Protein AF-A0A8T8SKS8-F1 (afdb_monomer_lite)

Organism: NCBI:txid43049

Foldseek 3Di:
DDDDDDPWDKDKDKDWADDPDDDDIKIKIFIATPNDTPDIDIDDDDDPPPPPPPDDDDDDPPPPPPDPDDDD

Structure (mmCIF, N/CA/C/O backbone):
data_AF-A0A8T8SKS8-F1
#
_entry.id   AF-A0A8T8SKS8-F1
#
loop_
_atom_site.group_PDB
_atom_site.id
_atom_site.type_symbol
_atom_site.label_atom_id
_atom_site.label_alt_id
_atom_site.label_comp_id
_atom_site.label_asym_id
_atom_site.label_entity_id
_atom_site.label_seq_id
_atom_site.pdbx_PDB_ins_code
_atom_site.Cartn_x
_atom_site.Cartn_y
_atom_site.Cartn_z
_atom_site.occupancy
_atom_site.B_iso_or_equiv
_atom_site.auth_seq_id
_atom_site.auth_comp_id
_atom_site.auth_asym_id
_atom_site.auth_atom_id
_atom_site.pdbx_PDB_model_num
ATOM 1 N N . MET A 1 1 ? 27.400 -5.613 -35.852 1.00 53.03 1 MET A N 1
ATOM 2 C CA . MET A 1 1 ? 26.573 -4.819 -34.918 1.00 53.03 1 MET A CA 1
ATOM 3 C C . MET A 1 1 ? 25.756 -5.801 -34.099 1.00 53.03 1 MET A C 1
ATOM 5 O O . MET A 1 1 ? 24.947 -6.500 -34.689 1.00 53.03 1 MET A O 1
ATOM 9 N N . SER A 1 2 ? 26.018 -5.916 -32.797 1.00 40.91 2 SER A N 1
ATOM 10 C CA . SER A 1 2 ? 25.208 -6.747 -31.896 1.00 40.91 2 SER A CA 1
ATOM 11 C C . SER A 1 2 ? 24.306 -5.838 -31.076 1.00 40.91 2 SER A C 1
ATOM 13 O O . SER A 1 2 ? 24.793 -4.925 -30.412 1.00 40.91 2 SER A O 1
ATOM 15 N N . THR A 1 3 ? 23.001 -6.073 -31.145 1.00 48.56 3 THR A N 1
ATOM 16 C CA . THR A 1 3 ? 22.004 -5.356 -30.349 1.00 48.56 3 THR A CA 1
ATOM 17 C C . THR A 1 3 ? 21.938 -6.003 -28.971 1.00 48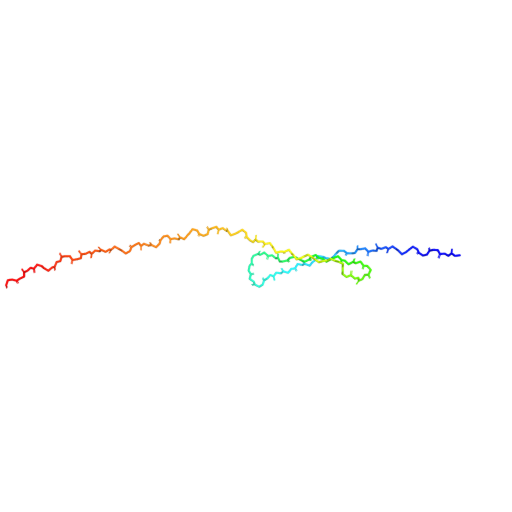.56 3 THR A C 1
ATOM 19 O O . THR A 1 3 ? 21.550 -7.163 -28.853 1.00 48.56 3 THR A O 1
ATOM 22 N N . ILE A 1 4 ? 22.339 -5.276 -27.928 1.00 56.84 4 ILE A N 1
ATOM 23 C CA . ILE A 1 4 ? 22.156 -5.722 -26.543 1.00 56.84 4 ILE A CA 1
ATOM 24 C C . ILE A 1 4 ? 20.699 -5.446 -26.168 1.00 56.84 4 ILE A C 1
ATOM 26 O O . ILE A 1 4 ? 20.278 -4.293 -26.106 1.00 56.84 4 ILE A O 1
ATOM 30 N N . LEU A 1 5 ? 19.923 -6.506 -25.945 1.00 55.81 5 LEU A N 1
ATOM 31 C CA . LEU A 1 5 ? 18.580 -6.404 -25.384 1.00 55.81 5 LEU A CA 1
ATOM 32 C C . LEU A 1 5 ? 18.715 -6.213 -23.872 1.00 55.81 5 LEU A C 1
ATOM 34 O O . LEU A 1 5 ? 19.037 -7.151 -23.146 1.00 55.81 5 LEU A O 1
ATOM 38 N N . VAL A 1 6 ? 18.508 -4.986 -23.399 1.00 63.38 6 VAL A N 1
ATOM 39 C CA . VAL A 1 6 ? 18.381 -4.715 -21.965 1.00 63.38 6 VAL A CA 1
ATOM 40 C C . VAL A 1 6 ? 16.960 -5.099 -21.561 1.00 63.38 6 VAL A C 1
ATOM 42 O O . VAL A 1 6 ? 16.008 -4.412 -21.925 1.00 63.38 6 VAL A O 1
ATOM 45 N N . SER A 1 7 ? 16.798 -6.212 -20.843 1.00 62.03 7 SER A N 1
ATOM 46 C CA . SER A 1 7 ? 15.522 -6.529 -20.194 1.00 62.03 7 SER A CA 1
ATOM 47 C C . SER A 1 7 ? 15.235 -5.484 -19.119 1.00 62.03 7 SER A C 1
ATOM 49 O O . SER A 1 7 ? 15.995 -5.351 -18.159 1.00 62.03 7 SER A O 1
ATOM 51 N N . SER A 1 8 ? 14.135 -4.747 -19.265 1.00 62.97 8 SER A N 1
ATOM 52 C CA . SER A 1 8 ? 13.627 -3.865 -18.216 1.00 62.97 8 SER A CA 1
ATOM 53 C C . SER A 1 8 ? 13.031 -4.704 -17.088 1.00 62.97 8 SER A C 1
ATOM 55 O O . SER A 1 8 ? 11.877 -5.121 -17.157 1.00 62.97 8 SER A O 1
ATOM 57 N N . ASN A 1 9 ? 13.818 -4.959 -16.044 1.00 68.19 9 ASN A N 1
ATOM 58 C CA . ASN A 1 9 ? 13.306 -5.543 -14.810 1.00 68.19 9 ASN A CA 1
ATOM 59 C C . ASN A 1 9 ? 12.628 -4.437 -13.989 1.00 68.19 9 ASN A C 1
ATOM 61 O O . ASN A 1 9 ? 13.292 -3.519 -13.502 1.00 68.19 9 ASN A O 1
ATOM 65 N N . SER A 1 10 ? 11.304 -4.518 -13.857 1.00 72.06 10 SER A N 1
ATOM 66 C CA . SER A 1 10 ? 10.564 -3.786 -12.830 1.00 72.06 10 SER A CA 1
ATOM 67 C C . SER A 1 10 ? 10.397 -4.683 -11.607 1.00 72.06 10 SER A C 1
ATOM 69 O O . SER A 1 10 ? 9.827 -5.770 -11.716 1.00 72.06 10 SER A O 1
ATOM 71 N N . GLU A 1 11 ? 10.872 -4.227 -10.457 1.00 84.56 11 GLU A N 1
ATOM 72 C CA . GLU A 1 11 ? 10.743 -4.912 -9.175 1.00 84.56 11 GLU A CA 1
ATOM 73 C C . GLU A 1 11 ? 9.717 -4.198 -8.305 1.00 84.56 11 GLU A C 1
ATOM 75 O O . GLU A 1 11 ? 9.696 -2.970 -8.228 1.00 84.56 11 GLU A O 1
ATOM 80 N N . ARG A 1 12 ? 8.891 -4.976 -7.608 1.00 87.81 12 ARG A N 1
ATOM 81 C CA . ARG A 1 12 ? 7.954 -4.454 -6.620 1.00 87.81 12 ARG A CA 1
ATOM 82 C C . ARG A 1 12 ? 8.372 -4.899 -5.228 1.00 87.81 12 ARG A C 1
ATOM 84 O O . ARG A 1 12 ? 8.567 -6.090 -4.991 1.00 87.81 12 ARG A O 1
ATOM 91 N N . GLN A 1 13 ? 8.482 -3.943 -4.313 1.00 87.38 13 GLN A N 1
ATOM 92 C CA . GLN A 1 13 ? 8.793 -4.178 -2.906 1.00 87.38 13 GLN A CA 1
ATOM 93 C C . GLN A 1 13 ? 7.621 -3.727 -2.030 1.00 87.38 13 GLN A C 1
ATOM 95 O O . GLN A 1 13 ? 7.114 -2.614 -2.174 1.00 87.38 13 GLN A O 1
ATOM 100 N N . ASP A 1 14 ? 7.195 -4.590 -1.109 1.00 91.56 14 ASP A N 1
ATOM 101 C CA . ASP A 1 14 ? 6.136 -4.298 -0.144 1.00 91.56 14 ASP A CA 1
ATOM 102 C C . ASP A 1 14 ? 6.721 -4.281 1.278 1.00 91.56 14 ASP A C 1
ATOM 104 O O . ASP A 1 14 ? 7.280 -5.269 1.755 1.00 91.56 14 ASP A O 1
ATOM 108 N N . PHE A 1 15 ? 6.553 -3.161 1.979 1.00 90.19 15 PHE A N 1
ATOM 109 C CA . PHE A 1 15 ? 6.959 -2.971 3.369 1.00 90.19 15 PHE A CA 1
ATOM 110 C C . PHE A 1 15 ? 5.734 -2.949 4.282 1.00 90.19 15 PHE A C 1
ATOM 112 O O . PHE A 1 15 ? 4.691 -2.377 3.945 1.00 90.19 15 PHE A O 1
ATOM 119 N N . GLN A 1 16 ? 5.870 -3.534 5.471 1.00 91.38 16 GLN A N 1
ATOM 120 C CA . GLN A 1 16 ? 4.849 -3.504 6.513 1.00 91.38 16 GLN A CA 1
ATOM 121 C C . GLN A 1 16 ? 5.452 -3.010 7.827 1.00 91.38 16 GLN A C 1
ATOM 123 O O . GLN A 1 16 ? 6.506 -3.479 8.247 1.00 91.38 16 GLN A O 1
ATOM 128 N N . GLY A 1 17 ? 4.758 -2.077 8.480 1.00 88.25 17 GLY A N 1
ATOM 129 C CA . GLY A 1 17 ? 5.153 -1.529 9.774 1.00 88.25 17 GLY A CA 1
ATOM 130 C C . GLY A 1 17 ? 3.997 -1.540 10.766 1.00 88.25 17 GLY A C 1
ATOM 131 O O . GLY A 1 17 ? 2.861 -1.212 10.416 1.00 88.25 17 GLY A O 1
ATOM 132 N N . TRP A 1 18 ? 4.290 -1.901 12.014 1.00 88.62 18 TRP A N 1
ATOM 133 C CA . TRP A 1 18 ? 3.340 -1.791 13.116 1.00 88.62 18 TRP A CA 1
ATOM 134 C C . TRP A 1 18 ? 3.488 -0.424 13.786 1.00 88.62 18 TRP A C 1
ATOM 136 O O . TRP A 1 18 ? 4.596 -0.072 14.194 1.00 88.62 18 TRP A O 1
ATOM 146 N N . PRO A 1 19 ? 2.410 0.368 13.898 1.00 83.31 19 PRO A N 1
ATOM 147 C CA . PRO A 1 19 ? 2.470 1.614 14.644 1.00 83.31 19 PRO A CA 1
ATOM 148 C C . PRO A 1 19 ? 2.582 1.329 16.148 1.00 83.31 19 PRO A C 1
ATOM 150 O O . PRO A 1 19 ? 2.048 0.339 16.645 1.00 83.31 19 PRO A O 1
ATOM 153 N N . THR A 1 20 ? 3.213 2.239 16.893 1.00 86.19 20 THR A N 1
ATOM 154 C CA . THR A 1 20 ? 3.312 2.158 18.364 1.00 86.19 20 THR A CA 1
ATOM 155 C C . THR A 1 20 ? 1.939 2.193 19.051 1.00 86.19 20 THR A C 1
ATOM 157 O O . THR A 1 20 ? 1.796 1.748 20.185 1.00 86.19 20 THR A O 1
ATOM 160 N N . SER A 1 21 ? 0.914 2.720 18.371 1.00 79.44 21 SER A N 1
ATOM 161 C CA . SER A 1 21 ? -0.473 2.768 18.836 1.00 79.44 21 SER A CA 1
ATOM 162 C C . SER A 1 21 ? -1.438 2.460 17.688 1.00 79.44 21 SER A C 1
ATOM 164 O O . SER A 1 21 ? -1.229 2.900 16.558 1.00 79.44 21 SER A O 1
ATOM 166 N N . GLY A 1 22 ? -2.511 1.722 17.984 1.00 74.38 22 GLY A N 1
ATOM 167 C CA . GLY A 1 22 ? -3.483 1.234 17.002 1.00 74.38 22 GLY A CA 1
ATOM 168 C C . GLY A 1 22 ? -3.380 -0.273 16.759 1.00 74.38 22 GLY A C 1
ATOM 169 O O . GLY A 1 22 ? -2.421 -0.924 17.152 1.00 74.38 22 GLY A O 1
ATOM 170 N N . LYS A 1 23 ? -4.419 -0.848 16.143 1.00 74.56 23 LYS A N 1
ATOM 171 C CA . LYS A 1 23 ? -4.534 -2.304 15.920 1.00 74.56 23 LYS A CA 1
ATOM 172 C C . LYS A 1 23 ? -4.204 -2.741 14.495 1.00 74.56 23 LYS A C 1
ATOM 174 O O . LYS A 1 23 ? -4.300 -3.926 14.197 1.00 74.56 23 LYS A O 1
ATOM 179 N N . VAL A 1 24 ? -3.881 -1.801 13.605 1.00 84.06 24 VAL A N 1
ATOM 180 C CA . VAL A 1 24 ? -3.782 -2.089 12.174 1.00 84.06 24 VAL A CA 1
ATOM 181 C C . VAL A 1 24 ? -2.424 -1.645 11.626 1.00 84.06 24 VAL A C 1
ATOM 183 O O . VAL A 1 24 ? -2.041 -0.495 11.848 1.00 84.06 24 VAL A O 1
ATOM 186 N N . PRO A 1 25 ? -1.689 -2.532 10.930 1.00 86.44 25 PRO A N 1
ATOM 187 C CA . PRO A 1 25 ? -0.385 -2.207 10.370 1.00 86.44 25 PRO A CA 1
ATOM 188 C C . PRO A 1 25 ? -0.496 -1.277 9.157 1.00 86.44 25 PRO A C 1
ATOM 190 O O . PRO A 1 25 ? -1.448 -1.351 8.375 1.00 86.44 25 PRO A O 1
ATOM 193 N N . LEU A 1 26 ? 0.522 -0.441 8.973 1.00 88.19 26 LEU A N 1
ATOM 194 C CA . LEU A 1 26 ? 0.712 0.377 7.778 1.00 88.19 26 LEU A CA 1
ATOM 195 C C . LEU A 1 26 ? 1.417 -0.452 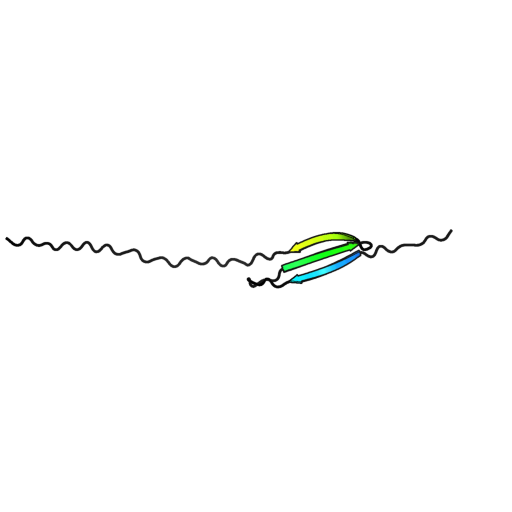6.702 1.00 88.19 26 LEU A C 1
ATOM 197 O O . LEU A 1 26 ? 2.297 -1.260 7.015 1.00 88.19 26 LEU A O 1
ATOM 201 N N . ARG A 1 27 ? 1.044 -0.249 5.435 1.00 90.44 27 ARG A N 1
ATOM 202 C CA . ARG A 1 27 ? 1.698 -0.912 4.296 1.00 90.44 27 ARG A CA 1
ATOM 203 C C . ARG A 1 27 ? 2.194 0.124 3.295 1.00 90.44 27 ARG A C 1
ATOM 205 O O . ARG A 1 27 ? 1.466 1.065 2.984 1.00 90.44 27 ARG A O 1
ATOM 212 N N . LEU A 1 28 ? 3.402 -0.066 2.780 1.00 91.06 28 LEU A N 1
ATOM 213 C CA . LEU A 1 28 ? 4.011 0.768 1.747 1.00 91.06 28 LEU A CA 1
ATOM 214 C C . LEU A 1 28 ? 4.413 -0.124 0.572 1.00 91.06 28 LEU A C 1
ATOM 216 O O . LEU A 1 28 ? 5.193 -1.050 0.757 1.00 91.06 28 LEU A O 1
ATOM 220 N N . ALA A 1 29 ? 3.893 0.165 -0.617 1.00 92.38 29 ALA A N 1
ATOM 221 C CA . ALA A 1 29 ? 4.321 -0.477 -1.857 1.00 92.38 29 ALA A CA 1
ATOM 222 C C . ALA A 1 29 ? 5.233 0.475 -2.639 1.00 92.38 29 ALA A C 1
ATOM 224 O O . ALA A 1 29 ? 4.925 1.668 -2.746 1.00 92.38 29 ALA A O 1
ATOM 225 N N . VAL A 1 30 ? 6.334 -0.052 -3.170 1.00 91.62 30 VAL A N 1
ATOM 226 C CA . VAL A 1 30 ? 7.339 0.681 -3.946 1.00 91.62 30 VAL A CA 1
ATOM 227 C C . VAL A 1 30 ? 7.609 -0.083 -5.239 1.00 91.62 30 VAL A C 1
ATOM 229 O O . VAL A 1 30 ? 7.972 -1.258 -5.185 1.00 91.62 30 VAL A O 1
ATOM 232 N N . ASP A 1 31 ? 7.460 0.584 -6.382 1.00 90.44 31 ASP A N 1
ATOM 233 C CA . ASP A 1 31 ? 7.846 0.035 -7.685 1.00 90.44 31 ASP A CA 1
ATOM 234 C C . ASP A 1 31 ? 9.168 0.655 -8.138 1.00 90.44 31 ASP A C 1
ATOM 236 O O . ASP A 1 31 ? 9.309 1.881 -8.237 1.00 90.44 31 ASP A O 1
ATOM 240 N N . ILE A 1 32 ? 10.134 -0.206 -8.435 1.00 88.25 32 ILE A N 1
ATOM 241 C CA . ILE A 1 32 ? 11.490 0.146 -8.838 1.00 88.25 32 ILE A CA 1
ATOM 242 C C . ILE A 1 32 ? 11.692 -0.307 -10.283 1.00 88.25 32 ILE A C 1
ATOM 244 O O . ILE A 1 32 ? 11.471 -1.466 -10.621 1.00 88.25 32 ILE A O 1
ATOM 248 N N . SER A 1 33 ? 12.140 0.600 -11.143 1.00 87.69 33 SER A N 1
ATOM 249 C CA . SER A 1 33 ? 12.503 0.311 -12.529 1.00 87.69 33 SER A CA 1
ATOM 250 C C . SER A 1 33 ? 13.908 0.833 -12.784 1.00 87.69 33 SER A C 1
ATOM 252 O O . SER A 1 33 ? 14.185 2.008 -12.550 1.00 87.69 33 SER A O 1
ATOM 254 N N . HIS A 1 34 ? 14.810 -0.041 -13.234 1.00 85.31 34 HIS A N 1
ATOM 255 C CA . HIS A 1 34 ? 16.217 0.299 -13.500 1.00 85.31 34 HIS A CA 1
ATOM 256 C C . HIS A 1 34 ? 16.942 0.928 -12.293 1.00 85.31 34 HIS A C 1
ATOM 258 O O . HIS A 1 34 ? 17.735 1.852 -12.444 1.00 85.31 34 HIS A O 1
ATOM 264 N N . GLY A 1 35 ? 16.639 0.460 -11.077 1.00 80.81 35 GLY A N 1
ATOM 265 C CA . GLY A 1 35 ? 17.213 1.006 -9.840 1.00 80.81 35 GLY A CA 1
ATOM 266 C C . GLY A 1 35 ? 16.613 2.343 -9.388 1.00 80.81 35 GLY A C 1
ATOM 267 O O . GLY A 1 35 ? 17.017 2.871 -8.355 1.00 80.81 35 GLY A O 1
ATOM 268 N N . HIS A 1 36 ? 15.624 2.875 -10.112 1.00 84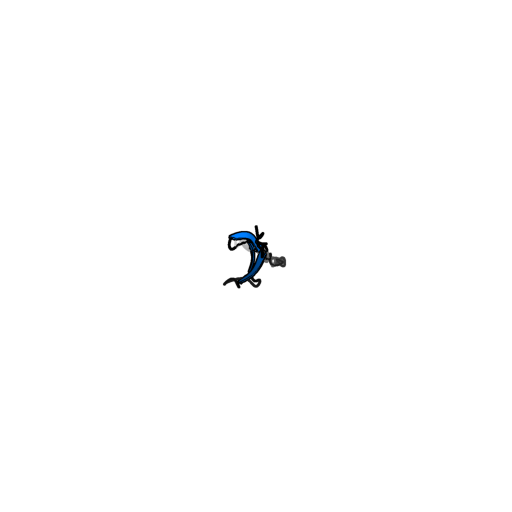.62 36 HIS A N 1
ATOM 269 C CA . HIS A 1 36 ? 14.904 4.090 -9.746 1.00 84.62 36 HIS A CA 1
ATOM 270 C C . HIS A 1 36 ? 13.518 3.768 -9.204 1.00 84.62 36 HIS A C 1
ATOM 272 O O . HIS A 1 36 ? 12.772 2.993 -9.798 1.00 84.62 36 HIS A O 1
ATOM 278 N N . ILE A 1 37 ? 13.139 4.415 -8.103 1.00 88.00 37 ILE A N 1
ATOM 279 C CA . ILE A 1 37 ? 11.760 4.371 -7.616 1.00 88.00 37 ILE A CA 1
ATOM 280 C C . ILE A 1 37 ? 10.884 5.140 -8.606 1.00 88.00 37 ILE A C 1
ATOM 282 O O . ILE A 1 37 ? 11.093 6.327 -8.845 1.00 88.00 37 ILE A O 1
ATOM 286 N N . THR A 1 38 ? 9.901 4.452 -9.169 1.00 90.50 38 THR A N 1
ATOM 287 C CA . THR A 1 38 ? 8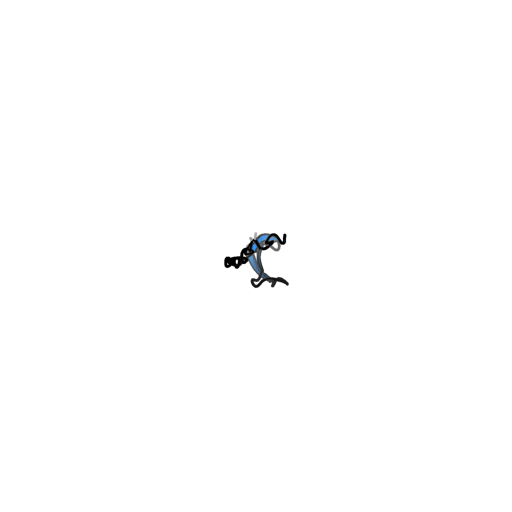.960 5.003 -10.153 1.00 90.50 38 THR A CA 1
ATOM 288 C C . THR A 1 38 ? 7.606 5.328 -9.543 1.00 90.50 38 THR A C 1
ATOM 290 O O . THR A 1 38 ? 6.952 6.279 -9.967 1.00 90.50 38 THR A O 1
ATOM 293 N N . TYR A 1 39 ? 7.195 4.575 -8.522 1.00 89.19 39 TYR A N 1
ATOM 294 C CA . TYR A 1 39 ? 5.913 4.759 -7.860 1.00 89.19 39 TYR A CA 1
ATOM 295 C C . TYR A 1 39 ? 5.985 4.350 -6.389 1.00 89.19 39 TYR A C 1
ATOM 297 O O . TYR A 1 39 ? 6.677 3.398 -6.024 1.00 89.19 39 TYR A O 1
ATOM 305 N N . THR A 1 40 ? 5.251 5.071 -5.540 1.00 90.00 40 THR A N 1
ATOM 306 C CA . THR A 1 40 ? 5.067 4.733 -4.127 1.00 90.00 40 THR A CA 1
ATOM 307 C C . THR A 1 40 ? 3.600 4.864 -3.734 1.00 90.00 40 THR A C 1
ATOM 309 O O . THR A 1 40 ? 2.909 5.810 -4.119 1.00 90.00 40 THR A O 1
ATOM 312 N N . ARG A 1 41 ? 3.108 3.909 -2.939 1.00 90.56 41 ARG A N 1
ATOM 313 C CA . ARG A 1 41 ? 1.738 3.922 -2.414 1.00 90.56 41 ARG A CA 1
ATOM 314 C C . ARG A 1 41 ? 1.715 3.567 -0.939 1.00 90.56 41 ARG A C 1
ATOM 316 O O . ARG A 1 41 ? 1.963 2.421 -0.567 1.00 90.56 41 ARG A O 1
ATOM 323 N N . LEU A 1 42 ? 1.357 4.545 -0.109 1.00 88.56 42 LEU A N 1
ATOM 324 C CA . LEU A 1 42 ? 1.073 4.332 1.307 1.00 88.56 42 LEU A CA 1
ATOM 325 C C . LEU A 1 42 ? -0.387 3.903 1.487 1.00 88.56 42 LEU A C 1
ATOM 327 O O . LEU A 1 42 ? -1.310 4.549 0.991 1.00 88.56 42 LEU A O 1
ATOM 331 N N . ILE A 1 43 ? -0.593 2.815 2.217 1.00 87.31 43 ILE A N 1
ATOM 332 C CA . ILE A 1 43 ? -1.906 2.249 2.506 1.00 87.31 43 ILE A CA 1
ATOM 333 C C . ILE A 1 43 ? -2.139 2.390 4.007 1.00 87.31 43 ILE A C 1
ATOM 335 O O . ILE A 1 43 ? -1.531 1.680 4.812 1.00 87.31 43 ILE A O 1
ATOM 339 N N . ILE A 1 44 ? -3.027 3.318 4.368 1.00 84.31 44 ILE A N 1
ATOM 340 C CA . ILE A 1 44 ? -3.488 3.529 5.742 1.00 84.31 44 ILE A CA 1
ATOM 341 C C . ILE A 1 44 ? -4.871 2.885 5.860 1.00 84.31 44 ILE A C 1
ATOM 343 O O . ILE A 1 44 ? -5.848 3.431 5.343 1.00 84.31 44 ILE A O 1
ATOM 347 N N . PRO A 1 45 ? -4.987 1.719 6.503 1.00 74.81 45 PRO A N 1
ATOM 348 C CA . PRO A 1 45 ? -6.290 1.140 6.766 1.00 74.81 45 PRO A CA 1
ATOM 349 C C . PRO A 1 45 ? -7.024 1.995 7.805 1.00 74.81 45 PRO A C 1
ATOM 351 O O . PRO A 1 45 ? -6.585 2.119 8.949 1.00 74.81 45 PRO A O 1
ATOM 354 N N . LEU A 1 46 ? -8.157 2.588 7.419 1.00 73.31 46 LEU A N 1
ATOM 355 C CA . LEU A 1 46 ? -9.067 3.185 8.392 1.00 73.31 46 LEU A CA 1
ATOM 356 C C . LEU A 1 46 ? -9.680 2.051 9.216 1.00 73.31 46 LEU A C 1
ATOM 358 O O . LEU A 1 46 ? -10.437 1.233 8.696 1.00 73.31 46 LEU A O 1
ATOM 362 N N . GLY A 1 47 ? -9.354 1.999 10.507 1.00 65.00 47 GLY A N 1
ATOM 363 C CA . GLY A 1 47 ? -10.082 1.144 11.437 1.00 65.00 47 GLY A CA 1
ATOM 364 C C . GLY A 1 47 ? -11.567 1.500 11.393 1.00 65.00 47 GLY A C 1
ATOM 365 O O . GLY A 1 47 ? -11.919 2.680 11.449 1.00 65.00 47 GLY A O 1
ATOM 366 N N . GLN A 1 48 ? -12.442 0.498 11.287 1.00 60.66 48 GLN A N 1
ATOM 367 C CA . GLN A 1 48 ? -13.873 0.703 11.495 1.00 60.66 48 GLN A CA 1
ATOM 368 C C . GLN A 1 48 ? -14.052 1.295 12.896 1.00 60.66 48 GLN A C 1
ATOM 370 O O . GLN A 1 48 ? -13.824 0.622 13.900 1.00 60.66 48 GLN A O 1
ATOM 375 N N . ARG A 1 49 ? -14.410 2.580 12.974 1.00 58.75 49 ARG A N 1
ATOM 376 C CA . ARG A 1 49 ? -14.877 3.170 14.225 1.00 58.75 49 ARG A CA 1
ATOM 377 C C . ARG A 1 49 ? -16.219 2.518 14.520 1.00 58.75 49 ARG A C 1
ATOM 379 O O . ARG A 1 49 ? -17.219 2.882 13.910 1.00 58.75 49 ARG A O 1
ATOM 386 N N . THR A 1 50 ? -16.252 1.548 15.426 1.00 60.28 50 THR A N 1
ATOM 387 C CA . THR A 1 50 ? -17.503 1.198 16.094 1.00 60.28 50 THR A CA 1
ATOM 388 C C . THR A 1 50 ? -18.026 2.489 16.726 1.00 60.28 50 THR A C 1
ATOM 390 O O . THR A 1 50 ? -17.275 3.123 17.473 1.00 60.28 50 THR A O 1
ATOM 393 N N . PRO A 1 51 ? -19.253 2.939 16.415 1.00 60.28 51 PRO A N 1
ATOM 394 C CA . PRO A 1 51 ? -19.818 4.094 17.087 1.00 60.28 51 PRO A CA 1
ATOM 395 C C . PRO A 1 51 ? -19.908 3.758 18.575 1.00 60.28 51 PRO A C 1
ATOM 397 O O . PRO A 1 51 ? -20.652 2.866 18.977 1.00 60.28 51 PRO A O 1
ATOM 400 N N . THR A 1 52 ? -19.118 4.431 19.406 1.00 58.47 52 THR A N 1
ATOM 401 C CA . THR A 1 52 ? -19.332 4.405 20.849 1.00 58.47 52 THR A CA 1
ATOM 402 C C . THR A 1 52 ? -20.607 5.188 21.112 1.00 58.47 52 THR A C 1
ATOM 404 O O . THR A 1 52 ? -20.604 6.413 21.007 1.00 58.47 52 THR A O 1
ATOM 407 N N . ASN A 1 53 ? -21.701 4.479 21.395 1.00 65.50 53 ASN A N 1
ATOM 408 C CA . ASN A 1 53 ? -22.911 5.082 21.938 1.00 65.50 53 ASN A CA 1
ATOM 409 C C . ASN A 1 53 ? -22.526 5.779 23.257 1.00 65.50 53 ASN A C 1
ATOM 411 O O . ASN A 1 53 ? -22.066 5.082 24.168 1.00 65.50 53 ASN A O 1
ATOM 415 N N . PRO A 1 54 ? -22.611 7.116 23.373 1.00 67.06 54 PRO A N 1
ATOM 416 C CA . PRO A 1 54 ? -22.320 7.774 24.634 1.00 67.06 54 PRO A CA 1
ATOM 417 C C . PRO A 1 54 ? -23.351 7.315 25.667 1.00 67.06 54 PRO A C 1
ATOM 419 O O . PRO A 1 54 ? -24.553 7.449 25.452 1.00 67.06 54 PRO A O 1
ATOM 422 N N . THR A 1 55 ? -22.887 6.762 26.789 1.00 69.50 55 THR A N 1
ATOM 423 C CA . THR A 1 55 ? -23.750 6.470 27.937 1.00 69.50 55 THR A CA 1
ATOM 424 C C . THR A 1 55 ? -24.479 7.760 28.329 1.00 69.50 55 THR A C 1
ATOM 426 O O . THR A 1 55 ? -23.801 8.751 28.617 1.00 69.50 55 THR A O 1
ATOM 429 N N . PRO A 1 56 ? -25.825 7.797 28.336 1.00 68.94 56 PRO A N 1
ATOM 430 C CA . PRO A 1 56 ? -26.554 8.983 28.761 1.00 68.94 56 PRO A CA 1
ATOM 431 C C . PRO A 1 56 ? -26.170 9.340 30.197 1.00 68.94 56 PRO A C 1
ATOM 433 O O . PRO A 1 56 ? -26.255 8.507 31.100 1.00 68.94 56 PRO A O 1
ATOM 436 N N . HIS A 1 57 ? -25.724 10.576 30.407 1.00 64.62 57 HIS A N 1
ATOM 437 C CA . HIS A 1 57 ? -25.490 11.107 31.743 1.00 64.62 57 HIS A CA 1
ATOM 438 C C . HIS A 1 57 ? -26.845 11.251 32.457 1.00 64.62 57 HIS A C 1
ATOM 440 O O . HIS A 1 57 ? -27.762 11.831 31.868 1.00 64.62 57 HIS A O 1
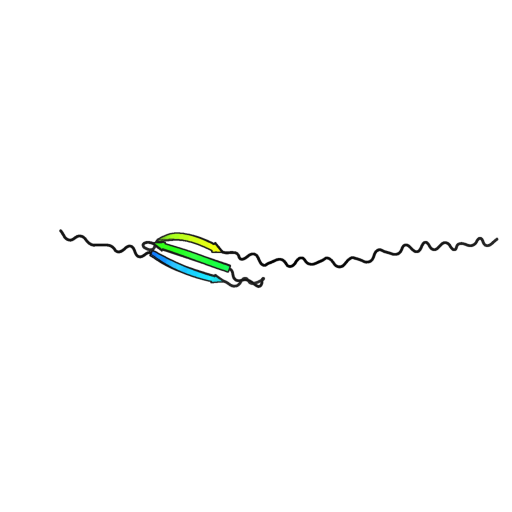ATOM 446 N N . PRO A 1 58 ? -27.011 10.752 33.695 1.00 69.44 58 PRO A N 1
ATOM 447 C CA . PRO A 1 58 ? -28.258 10.939 34.424 1.00 69.44 58 PRO A CA 1
ATOM 448 C C . PRO A 1 58 ? -28.506 12.438 34.647 1.00 69.44 58 PRO A C 1
ATOM 450 O O . PRO A 1 58 ? -27.617 13.176 35.077 1.00 69.44 58 PRO A O 1
ATOM 453 N N . SER A 1 59 ? -29.704 12.917 34.308 1.00 72.25 59 SER A N 1
ATOM 454 C CA . SER A 1 59 ? -30.106 14.298 34.585 1.00 72.25 59 SER A CA 1
ATOM 455 C C . SER A 1 59 ? -30.156 14.534 36.100 1.00 72.25 59 SER A C 1
ATOM 457 O O . SER A 1 59 ? -30.646 13.666 36.822 1.00 72.25 59 SER A O 1
ATOM 459 N N . PRO A 1 60 ? -29.680 15.685 36.608 1.00 67.50 60 PRO A N 1
ATOM 460 C CA . PRO A 1 60 ? -29.819 16.005 38.021 1.00 67.50 60 PRO A CA 1
ATOM 461 C C . PRO A 1 60 ? -31.303 16.192 38.359 1.00 67.50 60 PRO A C 1
ATOM 463 O O . PRO A 1 60 ? -31.968 17.058 37.791 1.00 67.50 60 PRO A O 1
ATOM 466 N N . THR A 1 61 ? -31.822 15.381 39.282 1.00 60.06 61 THR A N 1
ATOM 467 C CA . THR A 1 61 ? -33.177 15.528 39.819 1.00 60.06 61 THR A CA 1
ATOM 468 C C . THR A 1 61 ? -33.207 16.760 40.716 1.00 60.06 61 THR A C 1
ATOM 470 O O . THR A 1 61 ? -32.704 16.760 41.835 1.00 60.06 61 THR A O 1
ATOM 473 N N . ASN A 1 62 ? -33.774 17.844 40.209 1.00 57.50 62 ASN A N 1
ATOM 474 C CA . ASN A 1 62 ? -34.064 19.060 40.952 1.00 57.50 62 ASN A CA 1
ATOM 475 C C . ASN A 1 62 ? -35.234 18.820 41.919 1.00 57.50 62 ASN A C 1
ATOM 477 O O . ASN A 1 62 ? -36.368 19.231 41.674 1.00 57.50 62 ASN A O 1
ATOM 481 N N . GLU A 1 63 ? -34.946 18.171 43.046 1.00 62.72 63 GLU A N 1
ATOM 482 C CA . GLU A 1 63 ? -35.844 18.136 44.197 1.00 62.72 63 GLU A CA 1
ATOM 483 C C . GLU A 1 63 ? -35.877 19.516 44.868 1.00 62.72 63 GLU A C 1
ATOM 485 O O . GLU A 1 63 ? -35.043 19.915 45.681 1.00 62.72 63 GLU A O 1
ATOM 490 N N . ARG A 1 64 ? -36.869 20.298 44.444 1.00 55.84 64 ARG A N 1
ATOM 491 C CA . ARG A 1 64 ? -37.255 21.570 45.042 1.00 55.84 64 ARG A CA 1
ATOM 492 C C . ARG A 1 64 ? -37.767 21.295 46.458 1.00 55.84 64 ARG A C 1
ATOM 494 O O . ARG A 1 64 ? -38.940 20.990 46.650 1.00 55.84 64 ARG A O 1
ATOM 501 N N . ARG A 1 65 ? -36.886 21.399 47.450 1.00 60.41 65 ARG A N 1
ATOM 502 C CA . ARG A 1 65 ? -37.239 21.302 48.869 1.00 60.41 65 ARG A CA 1
ATOM 503 C C . ARG A 1 65 ? -38.028 22.549 49.296 1.00 60.41 65 ARG A C 1
ATOM 505 O O . ARG A 1 65 ? -37.455 23.591 49.612 1.00 60.41 65 ARG A O 1
ATOM 512 N N . THR A 1 66 ? -39.355 22.485 49.191 1.00 63.19 66 THR A N 1
ATOM 513 C CA . THR A 1 66 ? -40.281 23.476 49.755 1.00 63.19 66 THR A CA 1
ATOM 514 C C . THR A 1 66 ? -40.650 23.054 51.172 1.00 63.19 66 THR A C 1
ATOM 516 O O . THR A 1 66 ? -41.656 22.390 51.385 1.00 63.19 66 THR A O 1
ATOM 519 N N . ASP A 1 67 ? -39.858 23.483 52.152 1.00 63.34 67 ASP A N 1
ATOM 520 C CA . ASP A 1 67 ? -40.186 23.304 53.569 1.00 63.34 67 ASP A CA 1
ATOM 521 C C . ASP A 1 67 ? -39.534 24.406 54.413 1.00 63.34 67 ASP A C 1
ATOM 523 O O . ASP A 1 67 ? -38.644 24.186 55.226 1.00 63.34 67 ASP A O 1
ATOM 527 N N . ARG A 1 68 ? -40.024 25.640 54.242 1.00 56.59 68 ARG A N 1
ATOM 528 C CA . ARG A 1 68 ? -40.016 26.620 55.336 1.00 56.59 68 ARG A CA 1
ATOM 529 C C . ARG A 1 68 ? -41.457 26.896 55.732 1.00 56.59 68 ARG A C 1
ATOM 531 O O . ARG A 1 68 ? -42.059 27.875 55.301 1.00 56.59 68 ARG A O 1
ATOM 538 N N . ALA A 1 69 ? -42.008 25.980 56.524 1.00 61.16 69 ALA A N 1
ATOM 539 C CA . ALA A 1 69 ? -43.215 26.238 57.288 1.00 61.16 69 ALA A CA 1
ATOM 540 C C . ALA A 1 69 ? -42.966 27.464 58.179 1.00 61.16 69 ALA A C 1
ATOM 542 O O . ALA A 1 69 ? -41.940 27.565 58.857 1.00 61.16 69 ALA A O 1
ATOM 543 N N . GLN A 1 70 ? -43.886 28.421 58.106 1.00 59.66 70 GLN A N 1
ATOM 544 C CA . GLN A 1 70 ? -43.922 29.603 58.952 1.00 59.66 70 GLN A CA 1
ATOM 545 C C . GLN A 1 70 ? -44.008 29.148 60.412 1.00 59.66 70 GLN A C 1
ATOM 547 O O . GLN A 1 70 ? -44.989 28.513 60.794 1.00 59.66 70 GLN A O 1
ATOM 552 N N . ASN A 1 71 ? -42.991 29.461 61.217 1.00 52.16 71 ASN A N 1
ATOM 553 C CA . ASN A 1 71 ? -43.169 29.508 62.662 1.00 52.16 71 ASN A CA 1
ATOM 554 C C . ASN A 1 71 ? -43.468 30.960 63.052 1.00 52.16 71 ASN A C 1
ATOM 556 O O . ASN A 1 71 ? -42.856 31.883 62.511 1.00 52.16 71 ASN A O 1
ATOM 560 N N . LYS A 1 72 ? -44.481 31.087 63.901 1.00 48.91 72 LYS A N 1
ATOM 561 C CA . LYS A 1 72 ? -45.227 32.281 64.295 1.00 48.91 72 LYS A CA 1
ATOM 562 C C . LYS A 1 72 ? -44.424 33.201 65.211 1.00 48.91 72 LYS A C 1
ATOM 564 O O . LYS A 1 72 ? -43.622 32.669 66.007 1.00 48.91 72 LYS A O 1
#

Secondary structure (DSSP, 8-state):
---------EEEEEEEE--SSSSS-EEEEEEEETTEEEEEEEE----------PPPPPPP--------PPP-

Radius of gyration: 33.16 Å; chains: 1; bounding box: 72×39×99 Å

pLDDT: mean 73.6, std 14.01, range [40.91, 92.38]

Sequence (72 aa):
MSTILVSSNSERQDFQGWPTSGKVPLRLAVDISHGHITYTRLIIPLGQRTPTNPTPHPSPT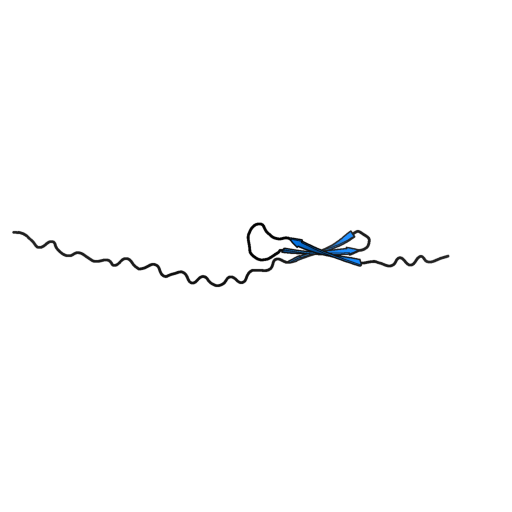NERRTDRAQNK